Protein AF-A0A2N7JQL7-F1 (afdb_monomer_lite)

Organism: Vibrio splendidus (NCBI:txid29497)

Sequence (81 aa):
MSKKGFFDKLESTETNAALKEQQISEPKKAHPAVKPKHLNAMPTVFFNAHKKGKNGGHTSLDFSQYIYEAVREKLQRDGLL

Secondary structure (DSSP, 8-state):
--THHHHHHHHGGGGS-S---------------PPPP-PPP--HHHHHHHHHHHHTTS--S-HHHHHHHHHHHHHHHTT--

Radius of gyration: 25.28 Å; chains: 1; bounding box: 60×47×40 Å

Structure (mmCIF, N/CA/C/O backbone):
data_AF-A0A2N7JQL7-F1
#
_entry.id   AF-A0A2N7JQL7-F1
#
loop_
_atom_site.group_PDB
_atom_site.id
_atom_site.type_symbol
_atom_site.label_atom_id
_atom_site.label_alt_id
_atom_site.label_comp_id
_atom_site.label_asym_id
_atom_site.label_entity_id
_atom_site.label_seq_id
_atom_site.pdbx_PDB_ins_code
_atom_site.Cartn_x
_atom_site.Cartn_y
_atom_site.Cartn_z
_atom_site.occupancy
_atom_site.B_iso_or_equiv
_atom_site.auth_seq_id
_atom_site.auth_comp_id
_atom_site.auth_asym_id
_atom_site.auth_atom_id
_atom_site.pdbx_PDB_model_num
ATOM 1 N N . MET A 1 1 ? 45.707 28.214 -25.637 1.00 47.28 1 MET A N 1
ATOM 2 C CA . MET A 1 1 ? 45.584 28.953 -24.360 1.00 47.28 1 MET A CA 1
ATOM 3 C C . MET A 1 1 ? 44.945 28.032 -23.322 1.00 47.28 1 MET A C 1
ATOM 5 O O . MET A 1 1 ? 43.807 27.619 -23.508 1.00 47.28 1 MET A O 1
ATOM 9 N N . SER A 1 2 ? 45.709 27.600 -22.314 1.00 54.50 2 SER A N 1
ATOM 10 C CA . SER A 1 2 ? 45.313 26.570 -21.337 1.00 54.50 2 SER A CA 1
ATOM 11 C C . SER A 1 2 ? 44.343 27.131 -20.287 1.00 54.50 2 SER A C 1
ATOM 13 O O . SER A 1 2 ? 44.701 28.045 -19.554 1.00 54.50 2 SER A O 1
ATOM 15 N N . LYS A 1 3 ? 43.131 26.563 -20.178 1.00 60.19 3 LYS A N 1
ATOM 16 C CA . LYS A 1 3 ? 42.112 26.915 -19.160 1.00 60.19 3 LYS A CA 1
ATOM 17 C C . LYS A 1 3 ? 42.468 26.453 -17.733 1.00 60.19 3 LYS A C 1
ATOM 19 O O . LYS A 1 3 ? 41.694 26.689 -16.812 1.00 60.19 3 LYS A O 1
ATOM 24 N N . LYS A 1 4 ? 43.619 25.798 -17.536 1.00 62.16 4 LYS A N 1
ATOM 25 C CA . LYS A 1 4 ? 43.992 25.174 -16.254 1.00 62.16 4 LYS A CA 1
ATOM 26 C C . LYS A 1 4 ? 44.300 26.177 -15.134 1.00 62.16 4 LYS A C 1
ATOM 28 O O . LYS A 1 4 ? 44.067 25.855 -13.984 1.00 62.16 4 LYS A O 1
ATOM 33 N N . GLY A 1 5 ? 44.751 27.393 -15.452 1.00 63.75 5 GLY A N 1
ATOM 34 C CA . GLY A 1 5 ? 45.124 28.388 -14.431 1.00 63.75 5 GLY A CA 1
ATOM 35 C C . GLY A 1 5 ? 43.966 29.212 -13.851 1.00 63.75 5 GLY A C 1
ATOM 36 O O . GLY A 1 5 ? 44.184 29.989 -12.928 1.00 63.75 5 GLY A O 1
ATOM 37 N N . PHE A 1 6 ? 42.753 29.101 -14.406 1.00 67.12 6 PHE A N 1
ATOM 38 C CA . PHE A 1 6 ? 41.598 29.869 -13.923 1.00 67.12 6 PHE A CA 1
ATOM 39 C C . PHE A 1 6 ? 40.930 29.204 -12.713 1.00 67.12 6 PHE A C 1
ATOM 41 O O . PHE A 1 6 ? 40.594 29.891 -11.757 1.00 67.12 6 PHE A O 1
ATOM 48 N N . PHE A 1 7 ? 40.787 27.875 -12.734 1.00 63.28 7 PHE A N 1
ATOM 49 C CA . PHE A 1 7 ? 40.147 27.120 -11.651 1.00 63.28 7 PHE A CA 1
ATOM 50 C C . PHE A 1 7 ? 41.015 27.028 -10.387 1.00 63.28 7 PHE A C 1
ATOM 52 O O . PHE A 1 7 ? 40.483 27.094 -9.288 1.00 63.28 7 PHE A O 1
ATOM 59 N N . ASP A 1 8 ? 42.340 27.016 -10.539 1.00 67.00 8 ASP A N 1
ATOM 60 C CA . ASP A 1 8 ? 43.318 26.988 -9.436 1.00 67.00 8 ASP A CA 1
ATOM 61 C C . ASP A 1 8 ? 43.233 28.240 -8.532 1.00 67.00 8 ASP A C 1
ATOM 63 O O . ASP A 1 8 ? 43.479 28.207 -7.331 1.00 67.00 8 ASP A O 1
ATOM 67 N N . LYS A 1 9 ? 42.800 29.378 -9.097 1.00 64.94 9 LYS A N 1
ATOM 68 C CA . LYS A 1 9 ? 42.580 30.620 -8.339 1.00 64.94 9 LYS A CA 1
ATOM 69 C C . LYS A 1 9 ? 41.294 30.603 -7.516 1.00 64.94 9 LYS A C 1
ATOM 71 O O . LYS A 1 9 ? 41.185 31.391 -6.580 1.00 64.94 9 LYS A O 1
ATOM 76 N N . LEU A 1 10 ? 40.337 29.735 -7.844 1.00 63.16 10 LEU A N 1
ATOM 77 C CA . LEU A 1 10 ? 39.049 29.660 -7.154 1.00 63.16 10 LEU A CA 1
ATOM 78 C C . LEU A 1 10 ? 39.144 28.843 -5.859 1.00 63.16 10 LEU A C 1
ATOM 80 O O . LEU A 1 10 ? 38.512 29.229 -4.880 1.00 63.16 10 LEU A O 1
ATOM 84 N N . GLU A 1 11 ? 40.005 27.820 -5.801 1.00 62.50 11 GLU A N 1
ATOM 85 C CA . GLU A 1 11 ? 40.223 27.009 -4.586 1.00 62.50 11 GLU A CA 1
ATOM 86 C C . GLU A 1 11 ? 40.722 27.853 -3.398 1.00 62.50 11 GLU A C 1
ATOM 88 O O . GLU A 1 11 ? 40.352 27.632 -2.248 1.00 62.50 11 GLU A O 1
ATOM 93 N N . SER A 1 12 ? 41.502 28.906 -3.665 1.00 61.75 12 SER A N 1
ATOM 94 C CA . SER A 1 12 ? 41.991 29.816 -2.618 1.00 61.75 12 SER A CA 1
ATOM 95 C C . SER A 1 12 ? 40.920 30.742 -2.014 1.00 61.75 12 SER A C 1
ATOM 97 O O . SER A 1 12 ? 41.151 31.339 -0.959 1.00 61.75 12 SER A O 1
ATOM 99 N N . THR A 1 13 ? 39.744 30.867 -2.644 1.00 63.16 13 THR A N 1
ATOM 100 C CA . THR A 1 13 ? 38.698 31.824 -2.223 1.00 63.16 13 THR A CA 1
ATOM 101 C C . THR A 1 13 ? 37.751 31.284 -1.149 1.00 63.16 13 THR A C 1
ATOM 103 O O . THR A 1 13 ? 37.020 32.056 -0.530 1.00 63.16 13 THR A O 1
ATOM 106 N N . GLU A 1 14 ? 37.812 29.986 -0.850 1.00 60.50 14 GLU A N 1
ATOM 107 C CA . GLU A 1 14 ? 36.917 29.314 0.104 1.00 60.50 14 GLU A CA 1
ATOM 108 C C . GLU A 1 14 ? 37.274 29.586 1.577 1.00 60.50 14 GLU A C 1
ATOM 110 O O . GLU A 1 14 ? 36.473 29.357 2.483 1.00 60.50 14 GLU A O 1
ATOM 115 N N . THR A 1 15 ? 38.480 30.095 1.844 1.00 62.69 15 THR A N 1
ATOM 116 C CA . THR A 1 15 ? 39.011 30.233 3.212 1.00 62.69 15 THR A CA 1
ATOM 117 C C . THR A 1 15 ? 38.556 31.497 3.948 1.00 62.69 15 THR A C 1
ATOM 119 O O . THR A 1 15 ? 38.621 31.520 5.175 1.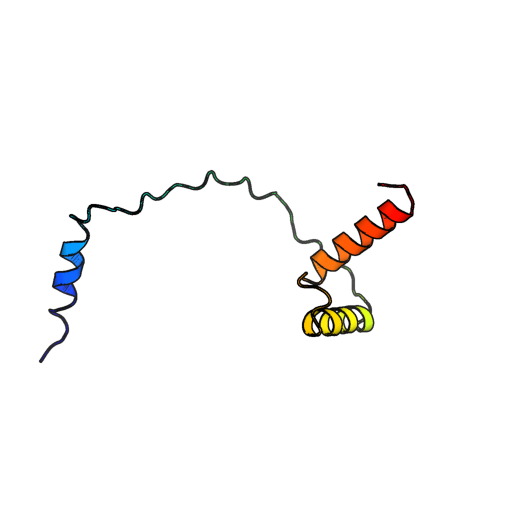00 62.69 15 THR A O 1
ATOM 122 N N . ASN A 1 16 ? 38.049 32.517 3.241 1.00 62.94 16 ASN A N 1
ATOM 123 C CA . ASN A 1 16 ? 37.674 33.823 3.814 1.00 62.94 16 ASN A CA 1
ATOM 124 C C . ASN A 1 16 ? 36.191 34.207 3.612 1.00 62.94 16 ASN A C 1
ATOM 126 O O . ASN A 1 16 ? 35.821 35.370 3.775 1.00 62.94 16 ASN A O 1
ATOM 130 N N . ALA A 1 17 ? 35.322 33.255 3.261 1.00 68.00 17 ALA A N 1
ATOM 131 C CA . ALA A 1 17 ? 33.888 33.511 3.149 1.00 68.00 17 ALA A CA 1
ATOM 132 C C . ALA A 1 17 ? 33.238 33.625 4.543 1.00 68.00 17 ALA A C 1
ATOM 134 O O . ALA A 1 17 ? 33.372 32.735 5.381 1.00 68.00 17 ALA A O 1
ATOM 135 N N . ALA A 1 18 ? 32.496 34.711 4.783 1.00 66.81 18 ALA A N 1
ATOM 136 C CA . ALA A 1 18 ? 31.826 34.982 6.061 1.00 66.81 18 ALA A CA 1
ATOM 137 C C . ALA A 1 18 ? 30.720 33.965 6.419 1.00 66.81 18 ALA A C 1
ATOM 139 O O . ALA A 1 18 ? 30.326 33.866 7.579 1.00 66.81 18 ALA A O 1
ATOM 140 N N . LEU A 1 19 ? 30.235 33.194 5.441 1.00 62.34 19 LEU A N 1
ATOM 141 C CA . LEU A 1 19 ? 29.308 32.083 5.638 1.00 62.34 19 LEU A CA 1
ATOM 142 C C . LEU A 1 19 ? 30.022 30.777 5.282 1.00 62.34 19 LEU A C 1
ATOM 144 O O . LEU A 1 19 ? 30.097 30.386 4.120 1.00 62.34 19 LEU A O 1
ATOM 148 N N . LYS A 1 20 ? 30.558 30.105 6.298 1.00 64.50 20 LYS A N 1
ATOM 149 C CA . LYS A 1 20 ? 31.027 28.727 6.180 1.00 64.50 20 LYS A CA 1
ATOM 150 C C . LYS A 1 20 ? 29.850 27.817 6.509 1.00 64.50 20 LYS A C 1
ATOM 152 O O . LYS A 1 20 ? 29.236 27.990 7.561 1.00 64.50 20 LYS A O 1
ATOM 157 N N . GLU A 1 21 ? 29.523 26.881 5.623 1.00 66.56 21 GLU A N 1
ATOM 158 C CA . GLU A 1 21 ? 28.509 25.862 5.893 1.00 66.56 21 GLU A CA 1
ATOM 159 C C . GLU A 1 21 ? 28.935 25.084 7.145 1.00 66.56 21 GLU A C 1
ATOM 161 O O . GLU A 1 21 ? 29.889 24.303 7.134 1.00 66.56 21 GLU A O 1
ATOM 166 N N . GLN A 1 22 ? 28.279 25.360 8.273 1.00 63.47 22 GLN A N 1
ATOM 167 C CA . GLN A 1 22 ? 28.393 24.506 9.440 1.00 63.47 22 GLN A CA 1
ATOM 168 C C . GLN A 1 22 ? 27.743 23.190 9.045 1.00 63.47 22 GLN A C 1
ATOM 170 O O . GLN A 1 22 ? 26.535 23.138 8.825 1.00 63.47 22 GLN A O 1
ATOM 175 N N . GLN A 1 23 ? 28.549 22.132 8.958 1.00 62.50 23 GLN A N 1
ATOM 176 C CA . GLN A 1 23 ? 28.046 20.768 8.966 1.00 62.50 23 GLN A CA 1
ATOM 177 C C . GLN A 1 23 ? 27.328 20.576 10.301 1.00 62.50 23 GLN A C 1
ATOM 179 O O . GLN A 1 23 ? 27.923 20.161 11.296 1.00 62.50 23 GLN A O 1
ATOM 184 N N . ILE A 1 24 ? 26.051 20.950 10.341 1.00 61.19 24 ILE A N 1
ATOM 185 C CA . ILE A 1 24 ? 25.131 20.509 11.370 1.00 61.19 24 ILE A CA 1
ATOM 186 C C . ILE A 1 24 ? 25.115 19.002 11.175 1.00 61.19 24 ILE A C 1
ATOM 188 O O . ILE A 1 24 ? 24.506 18.485 10.240 1.00 61.19 24 ILE A O 1
ATOM 192 N N . SER A 1 25 ? 25.884 18.299 12.000 1.00 59.31 25 SER A N 1
ATOM 193 C CA . SER A 1 25 ? 25.754 16.867 12.143 1.00 59.31 25 SER A CA 1
ATOM 194 C C . SER A 1 25 ? 24.327 16.647 12.612 1.00 59.31 25 SER A C 1
ATOM 196 O O . SER A 1 25 ? 24.006 16.845 13.784 1.00 59.31 25 SER A O 1
ATOM 198 N N . GLU A 1 26 ? 23.438 16.325 11.668 1.00 61.50 26 GLU A N 1
ATOM 199 C CA . GLU A 1 26 ? 22.096 15.896 12.016 1.00 61.50 26 GLU A CA 1
ATOM 200 C C . GLU A 1 26 ? 22.254 14.842 13.117 1.00 61.50 26 GLU A C 1
ATOM 202 O O . GLU A 1 26 ? 23.085 13.931 12.964 1.00 61.50 26 GLU A O 1
ATOM 207 N N . PRO A 1 27 ? 21.541 14.961 14.255 1.00 55.72 27 PRO A N 1
ATOM 208 C CA . PRO A 1 27 ? 21.565 13.899 15.241 1.00 55.72 27 PRO A CA 1
ATOM 209 C C . PRO A 1 27 ? 21.195 12.642 14.471 1.00 55.72 27 PRO A C 1
ATOM 211 O O . PRO A 1 27 ? 20.146 12.635 13.828 1.00 55.72 27 PRO A O 1
ATOM 214 N N . LYS A 1 28 ? 22.089 11.639 14.460 1.00 56.62 28 LYS A N 1
ATOM 215 C CA . LYS A 1 28 ? 21.863 10.345 13.809 1.00 56.62 28 LYS A CA 1
ATOM 216 C C . LYS A 1 28 ? 20.500 9.861 14.281 1.00 56.62 28 LYS A C 1
ATOM 218 O O . LYS A 1 28 ? 20.397 9.287 15.365 1.00 56.62 28 LYS A O 1
ATOM 223 N N . LYS A 1 29 ? 19.446 10.140 13.507 1.00 59.06 29 LYS A N 1
ATOM 224 C CA . LYS A 1 29 ? 18.121 9.596 13.758 1.00 59.06 29 LYS A CA 1
ATOM 225 C C . LYS A 1 29 ? 18.376 8.110 13.740 1.00 59.06 29 LYS A C 1
ATOM 227 O O . LYS A 1 29 ? 18.866 7.601 12.733 1.00 59.06 29 LYS A O 1
ATOM 232 N N . ALA A 1 30 ? 18.182 7.457 14.883 1.00 63.66 30 ALA A N 1
ATOM 233 C CA . ALA A 1 30 ? 18.327 6.022 14.986 1.00 63.66 30 ALA A CA 1
ATOM 234 C C . ALA A 1 30 ? 17.467 5.443 13.867 1.00 63.66 30 ALA A C 1
ATOM 236 O O . ALA A 1 30 ? 16.240 5.535 13.926 1.00 63.66 30 ALA A O 1
ATOM 237 N N . HIS A 1 31 ? 18.105 4.980 12.789 1.00 62.00 31 HIS A N 1
ATOM 238 C CA . HIS A 1 31 ? 17.374 4.370 11.699 1.00 62.00 31 HIS A CA 1
ATOM 239 C C . HIS A 1 31 ? 16.630 3.206 12.345 1.00 62.00 31 HIS A C 1
ATOM 241 O O . HIS A 1 31 ? 17.284 2.368 12.978 1.00 62.00 31 HIS A O 1
ATOM 247 N N . PRO A 1 32 ? 15.287 3.178 12.289 1.00 63.41 32 PRO A N 1
ATOM 248 C CA . PRO A 1 32 ? 14.560 2.066 12.864 1.00 63.41 32 PRO A CA 1
ATOM 249 C C . PRO A 1 32 ? 15.127 0.790 12.237 1.00 63.41 32 PRO A C 1
ATOM 251 O O . PRO A 1 32 ? 15.371 0.752 11.030 1.00 63.41 32 PRO A O 1
ATOM 254 N N . ALA A 1 33 ? 15.407 -0.229 13.054 1.00 67.06 33 ALA A N 1
ATOM 255 C CA . ALA A 1 33 ? 15.939 -1.514 12.602 1.00 67.06 33 ALA A CA 1
ATOM 256 C C . ALA A 1 33 ? 14.847 -2.305 11.858 1.00 67.06 33 ALA A C 1
ATOM 258 O O . ALA A 1 33 ? 14.418 -3.378 12.278 1.00 67.06 33 ALA A O 1
ATOM 259 N N . VAL A 1 34 ? 14.340 -1.735 10.769 1.00 69.94 34 VAL A N 1
ATOM 260 C CA . VAL A 1 34 ? 13.264 -2.289 9.963 1.00 69.94 34 VAL A CA 1
ATOM 261 C C . VAL A 1 34 ? 13.858 -2.917 8.717 1.00 69.94 34 VAL A C 1
ATOM 263 O O . VAL A 1 34 ? 14.564 -2.285 7.936 1.00 69.94 34 VAL A O 1
ATOM 266 N N . LYS A 1 35 ? 13.562 -4.201 8.528 1.00 61.44 35 LYS A N 1
ATOM 267 C CA . LYS A 1 35 ? 13.751 -4.859 7.239 1.00 61.44 35 LYS A CA 1
ATOM 268 C C . LYS A 1 35 ? 12.481 -4.660 6.411 1.00 61.44 35 LYS A C 1
ATOM 270 O O . LYS A 1 35 ? 11.387 -4.783 6.972 1.00 61.44 35 LYS A O 1
ATOM 275 N N . PRO A 1 36 ? 12.593 -4.389 5.102 1.00 70.81 36 PRO A N 1
ATOM 276 C CA . PRO A 1 36 ? 11.428 -4.281 4.238 1.00 70.81 36 PRO A CA 1
ATOM 277 C C . PRO A 1 36 ? 10.634 -5.590 4.279 1.00 70.81 36 PRO A C 1
ATOM 279 O O . PRO A 1 36 ? 11.171 -6.680 4.050 1.00 70.81 36 PRO A O 1
ATOM 282 N N . LYS A 1 37 ? 9.344 -5.488 4.605 1.00 69.44 37 LYS A N 1
ATOM 283 C CA . LYS A 1 37 ? 8.415 -6.611 4.493 1.00 69.44 37 LYS A CA 1
ATOM 284 C C . LYS A 1 37 ? 8.172 -6.851 3.006 1.00 69.44 37 LYS A C 1
ATOM 286 O O . LYS A 1 37 ? 7.688 -5.966 2.310 1.00 69.44 37 LYS A O 1
ATOM 291 N N . HIS A 1 38 ? 8.531 -8.035 2.528 1.00 65.00 38 HIS A N 1
ATOM 292 C CA . HIS A 1 38 ? 8.153 -8.467 1.190 1.00 65.00 38 HIS A CA 1
ATOM 293 C C . HIS A 1 38 ? 6.712 -8.962 1.284 1.00 65.00 38 HIS A C 1
ATOM 295 O O . HIS A 1 38 ? 6.428 -9.911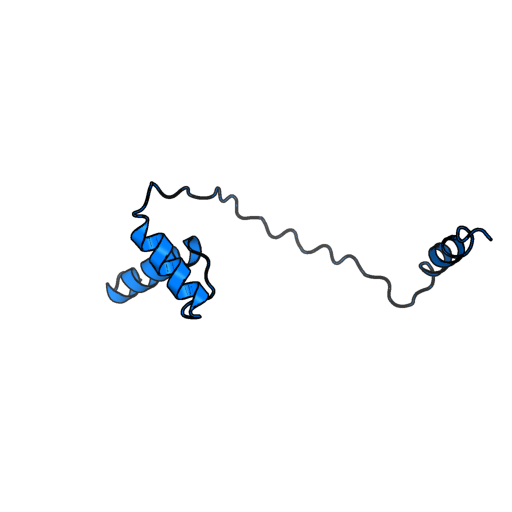 2.014 1.00 65.00 38 HIS A O 1
ATOM 301 N N . LEU A 1 39 ? 5.791 -8.269 0.618 1.00 76.25 39 LEU A N 1
ATOM 302 C CA . LEU A 1 39 ? 4.434 -8.772 0.445 1.00 76.25 39 LEU A CA 1
ATOM 303 C C . LEU A 1 39 ? 4.495 -10.023 -0.436 1.00 76.25 39 LEU A C 1
ATOM 305 O O . LEU A 1 39 ? 5.227 -10.056 -1.426 1.00 76.25 39 LEU A O 1
ATOM 309 N N . ASN A 1 40 ? 3.715 -11.043 -0.078 1.00 78.62 40 ASN A N 1
ATOM 310 C CA . ASN A 1 40 ? 3.484 -12.182 -0.961 1.00 78.62 40 ASN A CA 1
ATOM 311 C C . ASN A 1 40 ? 2.871 -11.705 -2.289 1.00 78.62 40 ASN A C 1
ATOM 313 O O . ASN A 1 40 ? 2.331 -10.599 -2.373 1.00 78.62 40 ASN A O 1
ATOM 317 N N . ALA A 1 41 ? 2.94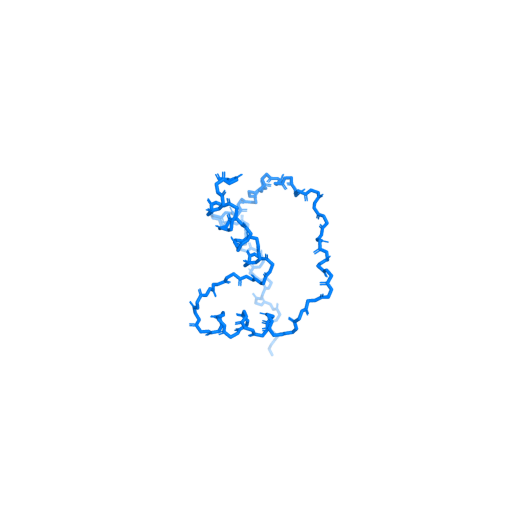9 -12.550 -3.321 1.00 84.50 41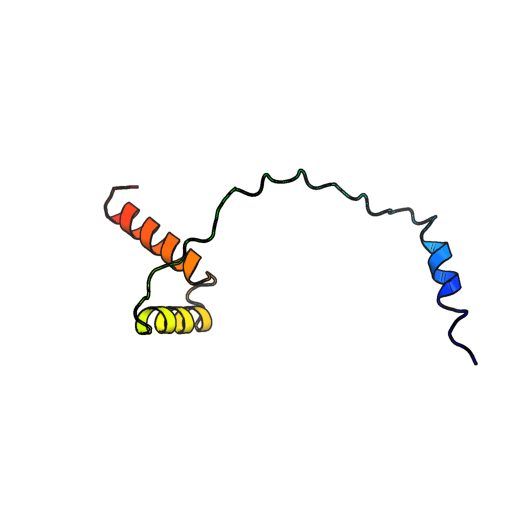 ALA A N 1
ATOM 318 C CA . ALA A 1 41 ? 2.408 -12.241 -4.640 1.00 84.50 41 ALA A CA 1
ATOM 319 C C . ALA A 1 41 ? 0.961 -11.722 -4.544 1.00 84.50 41 ALA A C 1
ATOM 321 O O . ALA A 1 41 ? 0.104 -12.333 -3.907 1.00 84.50 41 ALA A O 1
ATOM 322 N N . MET A 1 42 ? 0.709 -10.580 -5.180 1.00 83.88 42 MET A N 1
ATOM 323 C CA . MET A 1 42 ? -0.579 -9.891 -5.171 1.00 83.88 42 MET A CA 1
ATOM 324 C C . MET A 1 42 ? -1.170 -9.878 -6.588 1.00 83.88 42 MET A C 1
ATOM 326 O O . MET A 1 42 ? -0.406 -9.805 -7.556 1.00 83.88 42 MET A O 1
ATOM 330 N N . PRO A 1 43 ? -2.508 -9.905 -6.747 1.00 92.69 43 PRO A N 1
ATOM 331 C CA . PRO A 1 43 ? -3.131 -9.743 -8.054 1.00 92.69 43 PRO A CA 1
ATOM 332 C C . PRO A 1 43 ? -2.658 -8.470 -8.763 1.00 92.69 43 PRO A C 1
ATOM 334 O O . PRO A 1 43 ? -2.733 -7.365 -8.220 1.00 92.69 43 PRO A O 1
ATOM 337 N N . THR A 1 44 ? -2.222 -8.620 -10.014 1.00 94.44 44 THR A N 1
ATOM 338 C CA . THR A 1 44 ? -1.705 -7.515 -10.842 1.00 94.44 44 THR A CA 1
ATOM 339 C C . THR A 1 44 ? -2.732 -6.403 -11.042 1.00 94.44 44 THR A C 1
ATOM 341 O O . THR A 1 44 ? -2.366 -5.236 -11.171 1.00 94.44 44 THR A O 1
ATOM 344 N N . VAL A 1 45 ? -4.022 -6.747 -11.00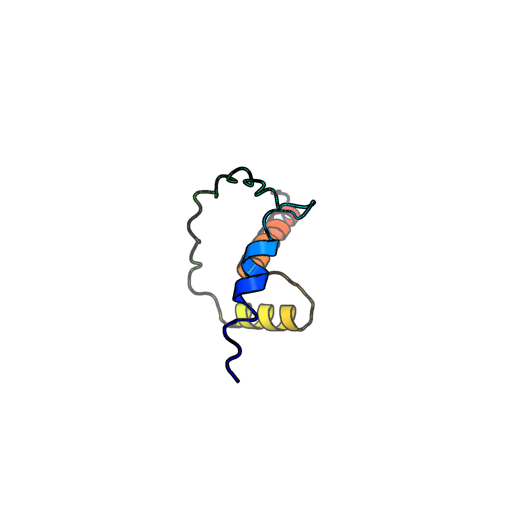4 1.00 96.75 45 VAL A N 1
ATOM 345 C CA . VAL A 1 45 ? -5.139 -5.800 -11.085 1.00 96.75 45 VAL A CA 1
ATOM 346 C C . VAL A 1 45 ? -5.039 -4.718 -10.005 1.00 96.75 45 VAL A C 1
ATOM 348 O O . VAL A 1 45 ? -5.266 -3.550 -10.309 1.00 96.75 45 VAL A O 1
ATOM 351 N N . PHE A 1 46 ? -4.637 -5.061 -8.777 1.00 94.31 46 PHE A N 1
ATOM 352 C CA . PHE A 1 46 ? -4.540 -4.094 -7.675 1.00 94.31 46 PHE A CA 1
ATOM 353 C C . PHE A 1 46 ? -3.377 -3.123 -7.871 1.00 94.31 46 PHE A C 1
ATOM 355 O O . PHE A 1 46 ? -3.546 -1.912 -7.728 1.00 94.31 46 PHE A O 1
ATOM 362 N N . PHE A 1 47 ? -2.219 -3.641 -8.281 1.00 93.31 47 PHE A N 1
ATOM 363 C CA . PHE A 1 47 ? -1.056 -2.812 -8.586 1.00 93.31 47 PHE A CA 1
ATOM 364 C C . PHE A 1 47 ? -1.335 -1.856 -9.757 1.00 93.31 47 PHE A C 1
ATOM 366 O O . PHE A 1 47 ? -1.037 -0.663 -9.690 1.00 93.31 47 PHE A O 1
ATOM 373 N N . ASN A 1 48 ? -1.979 -2.354 -10.817 1.00 96.31 48 ASN A N 1
ATOM 374 C CA . ASN A 1 48 ? -2.349 -1.546 -11.978 1.00 96.31 48 ASN A CA 1
ATOM 375 C C . ASN A 1 48 ? -3.394 -0.476 -11.635 1.00 96.31 48 ASN A C 1
ATOM 377 O O . ASN A 1 48 ? -3.286 0.658 -12.106 1.00 96.31 48 ASN A O 1
ATOM 381 N N . ALA A 1 49 ? -4.382 -0.812 -10.801 1.00 96.94 49 ALA A N 1
ATOM 382 C CA . ALA A 1 49 ? -5.383 0.140 -10.331 1.00 96.94 49 ALA A CA 1
ATOM 383 C C . ALA A 1 49 ? -4.744 1.270 -9.511 1.00 96.94 49 ALA A C 1
ATOM 385 O O . ALA A 1 49 ? -5.016 2.440 -9.788 1.00 96.94 49 ALA A O 1
ATOM 386 N N . HIS A 1 50 ? -3.836 0.949 -8.580 1.00 96.69 50 HIS A N 1
ATOM 387 C CA . HIS A 1 50 ? -3.080 1.968 -7.841 1.00 96.69 50 HIS A CA 1
ATOM 388 C C . HIS A 1 50 ? -2.247 2.843 -8.774 1.00 96.69 50 HIS A C 1
ATOM 390 O O . HIS A 1 50 ? -2.325 4.065 -8.682 1.00 96.69 50 HIS A O 1
ATOM 396 N N . LYS A 1 51 ? -1.520 2.247 -9.728 1.00 96.50 51 LYS A N 1
ATOM 397 C CA . LYS A 1 51 ? -0.722 3.001 -10.706 1.00 96.50 51 LYS A CA 1
ATOM 398 C C . LYS A 1 51 ? -1.584 3.976 -11.512 1.00 96.50 51 LYS A C 1
ATOM 400 O O . LYS A 1 51 ? -1.197 5.130 -11.689 1.00 96.50 51 LYS A O 1
ATOM 405 N N . LYS A 1 52 ? -2.765 3.542 -11.966 1.00 97.69 52 LYS A N 1
ATOM 406 C CA . LYS A 1 52 ? -3.735 4.413 -12.648 1.00 97.69 52 LYS A CA 1
ATOM 407 C C . LYS A 1 52 ? -4.213 5.539 -11.727 1.00 97.69 52 LYS A C 1
ATOM 409 O O . LYS A 1 52 ? -4.236 6.688 -12.155 1.00 97.69 52 LYS A O 1
ATOM 414 N N . GLY A 1 53 ? -4.541 5.222 -10.475 1.00 96.94 53 GLY A N 1
ATOM 415 C CA . GLY A 1 53 ? -4.966 6.197 -9.469 1.00 96.94 53 GLY A CA 1
ATOM 416 C C . GLY A 1 53 ? -3.898 7.252 -9.175 1.00 96.94 53 GLY A C 1
ATOM 417 O O . GLY A 1 53 ? -4.184 8.446 -9.198 1.00 96.94 53 GLY A O 1
ATOM 418 N N . LYS A 1 54 ? -2.650 6.819 -8.982 1.00 96.56 54 LYS A N 1
ATOM 419 C CA . LYS A 1 54 ? -1.495 7.692 -8.752 1.00 96.56 54 LYS A CA 1
ATOM 420 C C . LYS A 1 54 ? -1.250 8.633 -9.929 1.00 96.56 54 LYS A C 1
ATOM 422 O O . LYS A 1 54 ? -1.118 9.836 -9.736 1.00 96.56 54 LYS A O 1
ATOM 427 N N . ASN A 1 55 ? -1.269 8.102 -11.151 1.00 96.44 55 ASN A N 1
ATOM 428 C CA . ASN A 1 55 ? -1.118 8.912 -12.363 1.00 96.44 55 ASN A CA 1
ATOM 429 C C . ASN A 1 55 ? -2.296 9.875 -12.579 1.00 96.44 55 ASN A C 1
ATOM 431 O O . ASN A 1 55 ? -2.110 10.948 -13.142 1.00 96.44 55 ASN A O 1
ATOM 435 N N . GLY A 1 56 ? -3.496 9.501 -12.130 1.00 96.62 56 GLY A N 1
ATOM 436 C CA . GLY A 1 56 ? -4.686 10.352 -12.138 1.00 96.62 56 GLY A CA 1
ATOM 437 C C . GLY A 1 56 ? -4.754 11.362 -10.987 1.00 96.62 56 GLY A C 1
ATOM 438 O O . GLY A 1 56 ? -5.757 12.055 -10.870 1.00 96.62 56 GLY A O 1
ATOM 439 N N . GLY A 1 57 ? -3.736 11.437 -10.122 1.00 95.31 57 GLY A N 1
ATOM 440 C CA . GLY A 1 57 ? -3.700 12.376 -8.997 1.00 95.31 57 GLY A CA 1
ATOM 441 C C . GLY A 1 57 ? -4.576 11.989 -7.800 1.00 95.31 57 GLY A C 1
ATOM 442 O O . GLY A 1 57 ? -4.722 12.786 -6.880 1.00 95.31 57 GLY A O 1
ATOM 44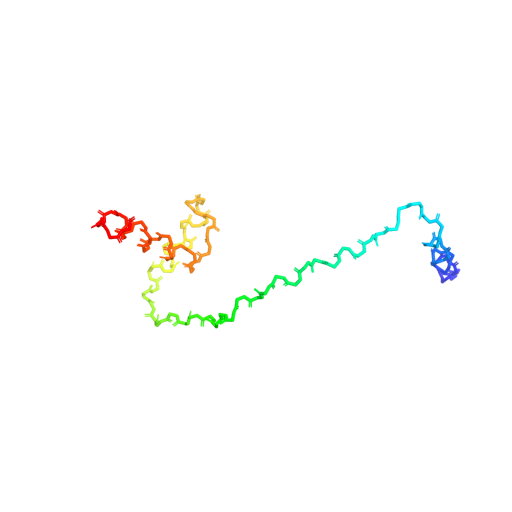3 N N . HIS A 1 58 ? -5.131 10.773 -7.762 1.00 95.94 58 HIS A N 1
ATOM 444 C CA . HIS A 1 58 ? -5.946 10.304 -6.633 1.00 95.94 58 HIS A CA 1
ATOM 445 C C . HIS A 1 58 ? -5.124 10.046 -5.365 1.00 95.94 58 HIS A C 1
ATOM 447 O O . HIS A 1 58 ? -5.665 10.015 -4.264 1.00 95.94 58 HIS A O 1
ATOM 453 N N . THR A 1 59 ? -3.820 9.818 -5.509 1.00 95.62 59 THR A N 1
ATOM 454 C CA . THR A 1 59 ? -2.899 9.663 -4.385 1.00 95.62 59 THR A CA 1
ATOM 455 C C . THR A 1 59 ? -1.473 9.977 -4.822 1.00 95.62 59 THR A C 1
ATOM 457 O O . THR A 1 59 ? -1.087 9.694 -5.955 1.00 95.62 59 THR A O 1
ATOM 460 N N . SER A 1 60 ? -0.670 10.529 -3.917 1.00 96.00 60 SER A N 1
ATOM 461 C CA . SER A 1 60 ? 0.779 10.690 -4.090 1.00 96.00 60 SER A CA 1
ATOM 462 C C . SER A 1 60 ? 1.580 9.519 -3.501 1.00 96.00 60 SER A C 1
ATOM 464 O O . SER A 1 60 ? 2.764 9.361 -3.819 1.00 96.00 60 SER A O 1
ATOM 466 N N . LEU A 1 61 ? 0.936 8.666 -2.696 1.00 95.00 61 LEU A N 1
ATOM 467 C CA . LEU A 1 61 ? 1.574 7.585 -1.948 1.00 95.00 61 LEU A CA 1
ATOM 468 C C . LEU A 1 61 ? 2.183 6.532 -2.879 1.00 95.00 61 LEU A C 1
ATOM 470 O O . LEU A 1 61 ? 1.700 6.279 -3.992 1.00 95.00 61 LEU A O 1
ATOM 474 N N . ASP A 1 62 ? 3.286 5.919 -2.459 1.00 92.94 62 ASP A N 1
ATOM 475 C CA . ASP A 1 62 ? 3.740 4.678 -3.087 1.00 92.94 62 ASP A CA 1
ATOM 476 C C . ASP A 1 62 ? 2.791 3.514 -2.740 1.00 92.94 62 ASP A C 1
ATOM 478 O O . ASP A 1 62 ? 1.883 3.650 -1.920 1.00 92.94 62 ASP A O 1
ATOM 482 N N . PHE A 1 63 ? 2.931 2.378 -3.428 1.00 92.06 63 PHE A N 1
ATOM 483 C CA . PHE A 1 63 ? 1.980 1.274 -3.266 1.00 92.06 63 PHE A CA 1
ATOM 484 C C . PHE A 1 63 ? 1.979 0.718 -1.835 1.00 92.06 63 PHE A C 1
ATOM 486 O O . PHE A 1 63 ? 0.925 0.404 -1.292 1.00 92.06 63 PHE A O 1
ATOM 493 N N . SER A 1 64 ? 3.149 0.656 -1.199 1.00 90.12 64 SER A N 1
ATOM 494 C CA . SER A 1 64 ? 3.304 0.157 0.168 1.00 90.12 64 SER A CA 1
ATOM 495 C C . SER A 1 64 ? 2.634 1.076 1.192 1.00 90.12 64 SER A C 1
ATOM 497 O O . SER A 1 64 ? 1.885 0.603 2.043 1.00 90.12 64 SER A O 1
ATOM 499 N N . GLN A 1 65 ? 2.856 2.388 1.096 1.00 92.25 65 GLN A N 1
ATOM 500 C CA . GLN A 1 65 ? 2.198 3.395 1.933 1.00 92.25 65 GLN A CA 1
ATOM 501 C C . GLN A 1 65 ? 0.686 3.396 1.721 1.00 92.25 65 GLN A C 1
ATOM 503 O O . GLN A 1 65 ? -0.068 3.462 2.687 1.00 92.25 65 GLN A O 1
ATOM 508 N N . TYR A 1 66 ? 0.243 3.253 0.471 1.00 94.81 66 TYR A N 1
ATOM 509 C CA . TYR A 1 66 ? -1.176 3.164 0.145 1.00 94.81 66 TYR A CA 1
ATOM 510 C C . TYR A 1 66 ? -1.848 1.952 0.810 1.00 94.81 66 TYR A C 1
ATOM 512 O O . TYR A 1 66 ? -2.962 2.064 1.313 1.00 94.81 66 TYR A O 1
ATOM 520 N N . ILE A 1 67 ? -1.158 0.807 0.879 1.00 93.31 67 ILE A N 1
ATOM 521 C CA . ILE A 1 67 ? -1.645 -0.376 1.605 1.00 93.31 67 ILE A CA 1
ATOM 522 C C . ILE A 1 67 ? -1.749 -0.097 3.110 1.00 93.31 67 ILE A C 1
ATOM 524 O O . ILE A 1 67 ? -2.743 -0.485 3.724 1.00 93.31 67 ILE A O 1
ATOM 528 N N . TYR A 1 68 ? -0.762 0.574 3.713 1.00 92.00 68 TYR A N 1
ATOM 529 C CA . TYR A 1 68 ? -0.814 0.901 5.141 1.00 92.00 68 TYR A CA 1
ATOM 530 C C . TYR A 1 68 ? -1.987 1.820 5.489 1.00 92.00 68 TYR A C 1
ATOM 532 O O . TYR A 1 68 ? -2.703 1.536 6.450 1.00 92.00 68 TYR A O 1
ATOM 540 N N . GLU A 1 69 ? -2.224 2.864 4.693 1.00 94.69 69 GLU A N 1
ATOM 541 C CA . GLU A 1 69 ? -3.379 3.749 4.886 1.00 94.69 69 GLU A CA 1
ATOM 542 C C . GLU A 1 69 ? -4.698 2.991 4.690 1.00 94.69 69 GLU A C 1
ATOM 544 O O . GLU A 1 69 ? -5.582 3.082 5.537 1.00 94.69 69 GLU A O 1
ATOM 549 N N . ALA A 1 70 ? -4.805 2.136 3.667 1.00 95.12 70 ALA A N 1
ATOM 550 C CA . ALA A 1 70 ? -6.008 1.331 3.449 1.00 95.12 70 ALA A CA 1
ATOM 551 C C . ALA A 1 70 ? -6.332 0.405 4.640 1.00 95.12 70 ALA A C 1
ATOM 553 O O . ALA A 1 70 ? -7.500 0.243 5.007 1.00 95.12 70 ALA A O 1
ATOM 554 N N . VAL A 1 71 ? -5.311 -0.194 5.267 1.00 95.38 71 VAL A N 1
ATOM 555 C CA . VAL A 1 71 ? -5.483 -1.012 6.479 1.00 95.38 71 VAL A CA 1
ATOM 556 C C . VAL A 1 71 ? -5.882 -0.142 7.669 1.00 95.38 71 VAL A C 1
ATOM 558 O O . VAL A 1 71 ? -6.828 -0.491 8.374 1.00 95.38 71 VAL A O 1
ATOM 561 N N . ARG A 1 72 ? -5.213 0.999 7.875 1.00 95.81 72 ARG A N 1
ATOM 562 C CA . ARG A 1 72 ? -5.551 1.950 8.942 1.00 95.81 72 ARG A CA 1
ATOM 563 C C . ARG A 1 72 ? -7.008 2.400 8.840 1.00 95.81 72 ARG A C 1
ATOM 565 O O . ARG A 1 72 ? -7.747 2.271 9.811 1.00 95.81 72 ARG A O 1
ATOM 572 N N . GLU A 1 73 ? -7.430 2.866 7.668 1.00 97.25 73 GLU A N 1
ATOM 573 C CA . GLU A 1 73 ? -8.804 3.308 7.405 1.00 97.25 73 GLU A CA 1
ATOM 574 C C . GLU A 1 73 ? -9.824 2.186 7.621 1.00 97.25 73 GLU A C 1
ATOM 576 O O . GLU A 1 73 ? -10.955 2.441 8.040 1.00 97.25 73 GLU A O 1
ATOM 581 N N . LYS A 1 74 ? -9.469 0.935 7.298 1.00 97.88 74 LYS A N 1
ATOM 582 C CA . LYS A 1 74 ? -10.346 -0.217 7.529 1.00 97.88 74 LYS A CA 1
ATOM 583 C C . LYS A 1 74 ? -10.499 -0.504 9.022 1.00 97.88 74 LYS A C 1
ATOM 585 O O . LYS A 1 74 ? -11.628 -0.624 9.483 1.00 97.88 74 LYS A O 1
ATOM 590 N N . LEU A 1 75 ? -9.398 -0.542 9.770 1.00 97.50 75 LEU A N 1
ATOM 591 C CA . LEU A 1 75 ? -9.423 -0.770 11.218 1.00 97.50 75 LEU A CA 1
ATOM 592 C C . LEU A 1 75 ? -10.182 0.338 11.959 1.00 97.50 75 LEU A C 1
ATOM 594 O O . LEU A 1 75 ? -10.962 0.028 12.856 1.00 97.50 75 LEU A O 1
ATOM 598 N N . GLN A 1 76 ? -10.027 1.596 11.534 1.00 97.44 76 GLN A N 1
ATOM 599 C CA . GLN A 1 76 ? -10.795 2.721 12.075 1.00 97.44 76 GLN A CA 1
ATOM 600 C C . GLN A 1 76 ? -12.297 2.581 11.814 1.00 97.44 76 GLN A C 1
ATOM 602 O O . GLN A 1 76 ? -13.112 2.755 12.717 1.00 97.44 76 GLN A O 1
ATOM 607 N N . ARG A 1 77 ? -12.686 2.218 10.585 1.00 97.94 77 ARG A N 1
ATOM 608 C CA . ARG A 1 77 ? -14.100 1.976 10.243 1.00 97.94 77 ARG A CA 1
ATOM 609 C C . ARG A 1 77 ? -14.707 0.808 11.012 1.00 97.94 77 ARG A C 1
ATOM 611 O O . ARG A 1 77 ? -15.898 0.837 11.299 1.00 97.94 77 ARG A O 1
ATOM 618 N N . ASP A 1 78 ? -13.896 -0.190 11.336 1.00 98.25 78 ASP A N 1
ATOM 619 C CA . ASP A 1 78 ? -14.317 -1.356 12.108 1.00 98.25 78 ASP A CA 1
ATOM 620 C C . ASP A 1 78 ? -14.300 -1.093 13.632 1.00 98.25 78 ASP A C 1
ATOM 622 O O . ASP A 1 78 ? -14.678 -1.974 14.402 1.00 98.25 78 ASP A O 1
ATOM 626 N N . GLY A 1 79 ? -13.885 0.100 14.086 1.00 97.06 79 GLY A N 1
ATOM 627 C CA . GLY A 1 79 ? -13.824 0.472 15.506 1.00 97.06 79 GLY A CA 1
ATOM 628 C C . GLY A 1 79 ? -12.695 -0.209 16.287 1.00 97.06 79 GLY A C 1
ATOM 629 O O . GLY A 1 79 ? -12.745 -0.287 17.513 1.00 97.06 79 GLY A O 1
ATOM 630 N N . LEU A 1 80 ? -11.693 -0.733 15.581 1.00 94.19 80 LEU A N 1
ATOM 631 C CA . LEU A 1 80 ? -10.537 -1.426 16.157 1.00 94.19 80 LEU A CA 1
ATOM 632 C C . LEU A 1 80 ? -9.339 -0.486 16.384 1.00 94.19 80 LEU A C 1
ATOM 634 O O . LEU A 1 80 ? -8.330 -0.910 16.952 1.00 94.19 80 LEU A O 1
ATOM 638 N N . LEU A 1 81 ? -9.446 0.760 15.911 1.00 87.38 81 LEU A N 1
ATOM 639 C CA . LEU A 1 81 ? -8.474 1.853 16.001 1.00 87.38 81 LEU A CA 1
ATOM 640 C C . LEU A 1 81 ? -9.214 3.191 16.081 1.00 87.38 81 LEU A C 1
ATOM 642 O O . LEU A 1 81 ? -8.733 4.075 16.818 1.00 87.38 81 LEU A O 1
#

pLDDT: mean 79.31, std 16.18, range [47.28, 98.25]

Foldseek 3Di:
DDPVVPVVVVVVVLPPDPDDPDPPVDPPPPPPPDDDDDDDDDPVVLVVVVVVCCVVVVDVDDPVVVVVVVVVVVCVVVVND